Protein AF-F2UDQ1-F1 (afdb_monomer_lite)

Structure (mmCIF, N/CA/C/O backbone):
data_AF-F2UDQ1-F1
#
_entry.id   AF-F2UDQ1-F1
#
loop_
_atom_site.group_PDB
_atom_site.id
_atom_site.type_symbol
_atom_site.label_atom_id
_atom_site.label_alt_id
_atom_site.label_comp_id
_atom_site.label_asym_id
_atom_site.label_entity_id
_atom_site.label_seq_id
_atom_site.pdbx_PDB_ins_code
_atom_site.Cartn_x
_atom_site.Cartn_y
_atom_site.Cartn_z
_atom_site.occupancy
_atom_site.B_iso_or_equiv
_atom_site.auth_seq_id
_atom_site.auth_comp_id
_atom_site.auth_asym_id
_atom_site.auth_atom_id
_atom_site.pdbx_PDB_model_num
ATOM 1 N N . MET A 1 1 ? -11.017 -9.256 13.583 1.00 71.19 1 MET A N 1
ATOM 2 C CA . MET A 1 1 ? -10.213 -8.044 13.323 1.00 71.19 1 MET A CA 1
ATOM 3 C C . MET A 1 1 ? -10.437 -7.668 11.873 1.00 71.19 1 MET A C 1
ATOM 5 O O . MET A 1 1 ? -10.565 -8.577 11.065 1.00 71.19 1 MET A O 1
ATOM 9 N N . SER A 1 2 ? -10.588 -6.384 11.563 1.00 86.12 2 SER A N 1
ATOM 10 C CA . SER A 1 2 ? -10.720 -5.925 10.174 1.00 86.12 2 SER A CA 1
ATOM 11 C C . SER A 1 2 ? -9.334 -5.613 9.611 1.00 86.12 2 SER A C 1
ATOM 13 O O . SER A 1 2 ? -8.437 -5.261 10.372 1.00 86.12 2 SER A O 1
ATOM 15 N N . GLU A 1 3 ? -9.154 -5.716 8.302 1.00 93.12 3 GLU A N 1
ATOM 16 C CA . GLU A 1 3 ? -7.923 -5.323 7.611 1.00 93.12 3 GLU A CA 1
ATOM 17 C C . GLU A 1 3 ? -8.264 -4.673 6.269 1.00 93.12 3 GLU A C 1
ATOM 19 O O . GLU A 1 3 ? -9.351 -4.890 5.724 1.00 93.12 3 GLU A O 1
ATOM 24 N N . VAL A 1 4 ? -7.347 -3.853 5.764 1.00 93.81 4 VAL A N 1
ATOM 25 C CA . VAL A 1 4 ? -7.363 -3.365 4.385 1.00 93.81 4 VAL A CA 1
ATOM 26 C C . VAL A 1 4 ? -6.405 -4.237 3.590 1.00 93.81 4 VAL A C 1
ATOM 28 O O . VAL A 1 4 ? -5.236 -4.357 3.951 1.00 93.81 4 VAL A O 1
ATOM 31 N N . VAL A 1 5 ? -6.906 -4.833 2.513 1.00 95.19 5 VAL A N 1
ATOM 32 C CA . VAL A 1 5 ? -6.105 -5.604 1.562 1.00 95.19 5 VAL A CA 1
ATOM 33 C C . VAL A 1 5 ? -6.130 -4.862 0.237 1.00 95.19 5 VAL A C 1
ATOM 35 O O . VAL A 1 5 ? -7.208 -4.559 -0.275 1.00 95.19 5 VAL A O 1
ATOM 38 N N . ALA A 1 6 ? -4.954 -4.560 -0.294 1.00 94.44 6 ALA A N 1
ATOM 39 C CA . ALA A 1 6 ? -4.786 -3.948 -1.600 1.00 94.44 6 ALA A CA 1
ATOM 40 C C . ALA A 1 6 ? -3.855 -4.818 -2.440 1.00 94.44 6 ALA A C 1
ATOM 42 O O . ALA A 1 6 ? -2.772 -5.186 -1.992 1.00 94.44 6 ALA A O 1
ATOM 43 N N . GLU A 1 7 ? -4.288 -5.142 -3.650 1.00 95.56 7 GLU A N 1
ATOM 44 C CA . GLU A 1 7 ? -3.449 -5.770 -4.662 1.00 95.56 7 GLU A CA 1
ATOM 45 C C . GLU A 1 7 ? -2.925 -4.676 -5.589 1.00 95.56 7 GLU A C 1
ATOM 47 O O . GLU A 1 7 ? -3.682 -3.815 -6.044 1.00 95.56 7 GLU A O 1
ATOM 52 N N . VAL A 1 8 ? -1.615 -4.673 -5.799 1.00 93.19 8 VAL A N 1
ATOM 53 C CA . VAL A 1 8 ? -0.906 -3.727 -6.652 1.00 93.19 8 VAL A CA 1
ATOM 54 C C . VAL A 1 8 ? -0.311 -4.527 -7.796 1.00 93.19 8 VAL A C 1
ATOM 56 O O . VAL A 1 8 ? 0.488 -5.436 -7.575 1.00 93.19 8 VAL A O 1
ATOM 59 N N . GLU A 1 9 ? -0.717 -4.196 -9.014 1.00 92.38 9 GLU A N 1
ATOM 60 C CA . GLU A 1 9 ? -0.244 -4.849 -10.229 1.00 92.38 9 GLU A CA 1
ATOM 61 C C . GLU A 1 9 ? 0.660 -3.899 -11.008 1.00 92.38 9 GLU A C 1
ATOM 63 O O . GLU A 1 9 ? 0.319 -2.734 -11.240 1.00 92.38 9 GLU A O 1
ATOM 68 N N . GLY A 1 10 ? 1.806 -4.415 -11.437 1.00 89.06 10 GLY A N 1
ATOM 69 C CA . GLY A 1 10 ? 2.705 -3.742 -12.359 1.00 89.06 10 GLY A CA 1
ATOM 70 C C . GLY A 1 10 ? 3.177 -4.689 -13.462 1.00 89.06 10 GLY A C 1
ATOM 71 O O . GLY A 1 10 ? 2.845 -5.878 -13.468 1.00 89.06 10 GLY A O 1
ATOM 72 N N . PRO A 1 11 ? 3.938 -4.187 -14.444 1.00 87.50 11 PRO A N 1
ATOM 73 C CA . PRO A 1 11 ? 4.434 -5.017 -15.534 1.00 87.50 11 PRO A CA 1
ATOM 74 C C . PRO A 1 11 ? 5.318 -6.155 -15.004 1.00 87.50 11 PRO A C 1
ATOM 76 O O . PRO A 1 11 ? 6.413 -5.926 -14.505 1.00 87.50 11 PRO A O 1
ATOM 79 N N . GLY A 1 12 ? 4.834 -7.395 -15.100 1.00 86.88 12 GLY A N 1
ATOM 80 C CA . GLY A 1 12 ? 5.584 -8.581 -14.674 1.00 86.88 12 GLY A CA 1
ATOM 81 C C . GLY A 1 12 ? 5.615 -8.834 -13.163 1.00 86.88 12 GLY A C 1
ATOM 82 O O . GLY A 1 12 ? 6.315 -9.753 -12.736 1.00 86.88 12 GLY A O 1
ATOM 83 N N . TRP A 1 13 ? 4.857 -8.083 -12.357 1.00 89.69 13 TRP A N 1
ATOM 84 C CA . TRP A 1 13 ? 4.785 -8.300 -10.912 1.00 89.69 13 TRP A CA 1
ATOM 85 C C . TRP A 1 13 ? 3.404 -7.993 -10.325 1.00 89.69 13 TRP A C 1
ATOM 87 O O . TRP A 1 13 ? 2.653 -7.152 -10.813 1.00 89.69 13 TRP A O 1
ATOM 97 N N . THR A 1 14 ? 3.104 -8.673 -9.222 1.00 94.06 14 THR A N 1
ATOM 98 C CA . THR A 1 14 ? 1.911 -8.451 -8.404 1.00 94.06 14 THR A CA 1
ATOM 99 C C . THR A 1 14 ? 2.334 -8.481 -6.944 1.00 94.06 14 THR A C 1
ATOM 101 O O . THR A 1 14 ? 3.039 -9.401 -6.521 1.00 94.06 14 THR A O 1
ATOM 104 N N . GLU A 1 15 ? 1.906 -7.494 -6.164 1.00 93.44 15 GLU A N 1
ATOM 105 C CA . GLU A 1 15 ? 2.188 -7.413 -4.733 1.00 93.44 15 GLU A CA 1
ATOM 106 C C . GLU A 1 15 ? 0.902 -7.168 -3.943 1.00 93.44 15 GLU A C 1
ATOM 108 O O . GLU A 1 15 ? 0.064 -6.355 -4.322 1.00 93.44 15 GLU A O 1
ATOM 113 N N . VAL A 1 16 ? 0.739 -7.877 -2.824 1.00 95.88 16 VAL A N 1
ATOM 114 C CA . VAL A 1 16 ? -0.428 -7.734 -1.946 1.00 95.88 16 VAL A CA 1
ATOM 115 C C . VAL A 1 16 ? -0.009 -7.032 -0.660 1.00 95.88 16 VAL A C 1
ATOM 117 O O . VAL A 1 16 ? 0.739 -7.585 0.147 1.00 95.88 16 VAL A O 1
ATOM 120 N N . VAL A 1 17 ? -0.550 -5.837 -0.440 1.00 95.00 17 VAL A N 1
ATOM 121 C CA . VAL A 1 17 ? -0.362 -5.035 0.772 1.00 95.00 17 VAL A CA 1
ATOM 122 C C . VAL A 1 17 ? -1.514 -5.314 1.735 1.00 95.00 17 VAL A C 1
ATOM 124 O O . VAL A 1 17 ? -2.684 -5.127 1.397 1.00 95.00 17 VAL A O 1
ATOM 127 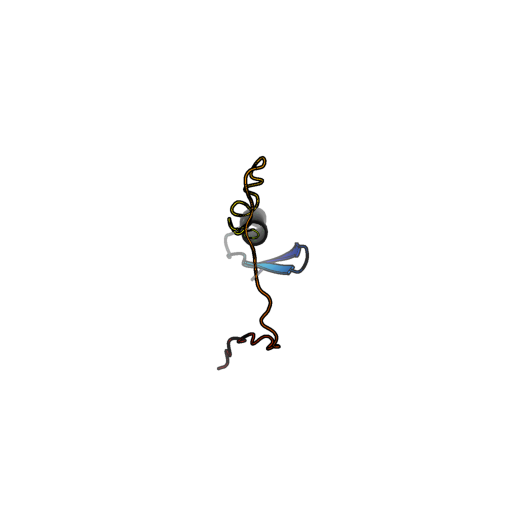N N . LYS A 1 18 ? -1.188 -5.756 2.954 1.00 95.56 18 LYS A N 1
ATOM 128 C CA . LYS A 1 18 ? -2.163 -6.019 4.023 1.00 95.56 18 LYS A CA 1
ATOM 129 C C . LYS A 1 18 ? -1.895 -5.111 5.208 1.00 95.56 18 LYS A C 1
ATOM 131 O O . LYS A 1 18 ? -0.836 -5.196 5.826 1.00 95.56 18 LYS A O 1
ATOM 136 N N . VAL A 1 19 ? -2.873 -4.278 5.548 1.00 94.94 19 VAL A N 1
ATOM 137 C CA . VAL A 1 19 ? -2.797 -3.387 6.705 1.00 94.94 19 VAL A CA 1
ATOM 138 C C . VAL A 1 19 ? -3.863 -3.793 7.721 1.00 94.94 19 VAL A C 1
ATOM 140 O O . VAL A 1 19 ? -5.054 -3.541 7.499 1.00 94.94 19 VAL A O 1
ATOM 143 N N . PRO A 1 20 ? -3.473 -4.440 8.834 1.00 93.38 20 PRO A N 1
ATOM 144 C CA . PRO A 1 20 ? -4.413 -4.784 9.886 1.00 93.38 20 PRO A CA 1
ATOM 145 C C . PRO A 1 20 ? -4.926 -3.511 10.557 1.00 93.38 20 PRO A C 1
ATOM 147 O O . PRO A 1 20 ? -4.170 -2.573 10.798 1.00 93.38 20 PRO A O 1
ATOM 150 N N . ARG A 1 21 ? -6.216 -3.490 10.893 1.00 92.00 21 ARG A N 1
ATOM 151 C CA . ARG A 1 21 ? -6.810 -2.403 11.670 1.00 92.00 21 ARG A CA 1
ATOM 152 C C . ARG A 1 21 ? -6.741 -2.730 13.157 1.00 92.00 21 ARG A C 1
ATOM 154 O O . ARG A 1 21 ? -7.397 -3.673 13.617 1.00 92.00 21 ARG A O 1
ATOM 161 N N . GLY A 1 22 ? -6.023 -1.908 13.914 1.00 89.31 22 GLY A N 1
ATOM 162 C CA . GLY A 1 22 ? -6.047 -1.922 15.369 1.00 89.31 22 GLY A CA 1
ATOM 163 C C . GLY A 1 22 ? -7.410 -1.516 15.939 1.00 89.31 22 GLY A C 1
ATOM 164 O O . GLY A 1 22 ? -8.191 -0.789 15.323 1.00 89.31 22 GLY A O 1
ATOM 165 N N . SER A 1 23 ? -7.701 -1.968 17.161 1.00 83.31 23 SER A N 1
ATOM 166 C CA . SER A 1 23 ? -9.005 -1.803 17.826 1.00 83.31 23 SER A CA 1
ATOM 167 C C . SER A 1 23 ? -9.444 -0.344 18.021 1.00 83.31 23 SER A C 1
ATOM 169 O O . SER A 1 23 ? -10.637 -0.082 18.148 1.00 83.31 23 SER A O 1
ATOM 171 N N . ALA A 1 24 ? -8.493 0.595 18.053 1.00 86.12 24 ALA A N 1
ATOM 172 C CA . ALA A 1 24 ? -8.726 2.025 18.266 1.00 86.12 24 ALA A CA 1
ATOM 173 C C . ALA A 1 24 ? -8.565 2.874 16.990 1.00 86.12 24 ALA A C 1
ATOM 175 O O . ALA A 1 24 ? -8.748 4.088 17.034 1.00 86.12 24 ALA A O 1
ATOM 176 N N . GLU A 1 25 ? -8.226 2.263 15.853 1.00 89.38 25 GLU A N 1
ATOM 177 C CA . GLU A 1 25 ? -7.927 3.002 14.628 1.00 89.38 25 GLU A CA 1
ATOM 178 C C . GLU A 1 25 ? -9.188 3.271 13.802 1.00 89.38 25 GLU A C 1
ATOM 180 O O . GLU A 1 25 ? -10.095 2.432 13.678 1.00 89.38 25 GLU A O 1
ATOM 185 N N . THR A 1 26 ? -9.249 4.457 13.201 1.00 92.06 26 THR A N 1
ATOM 186 C CA . THR A 1 26 ? -10.272 4.796 12.210 1.00 92.06 26 THR A CA 1
ATOM 187 C C . THR A 1 26 ? -9.921 4.171 10.863 1.00 92.06 26 THR A C 1
ATOM 189 O O . THR A 1 26 ? -8.753 3.983 10.531 1.00 92.06 26 THR A O 1
ATOM 192 N N . LEU A 1 27 ? -10.935 3.878 10.043 1.00 89.94 27 LEU A N 1
ATOM 193 C CA . LEU A 1 27 ? -10.702 3.351 8.693 1.00 89.94 27 LEU A CA 1
ATOM 194 C C . LEU A 1 27 ? -9.881 4.318 7.829 1.00 89.94 27 LEU A C 1
ATOM 196 O O . LEU A 1 27 ? -9.055 3.871 7.047 1.00 89.94 27 LEU A O 1
ATOM 200 N N . SER A 1 28 ? -10.057 5.631 8.000 1.00 91.62 28 SER A N 1
ATOM 201 C CA . SER A 1 28 ? -9.276 6.637 7.272 1.00 91.62 28 SER A CA 1
ATOM 202 C C . SER A 1 28 ? -7.784 6.592 7.608 1.00 91.62 28 SER A C 1
ATOM 204 O O . SER A 1 28 ? -6.971 6.750 6.703 1.00 91.62 28 SER A O 1
ATOM 206 N N . SER A 1 29 ? -7.422 6.332 8.869 1.00 92.62 29 SER 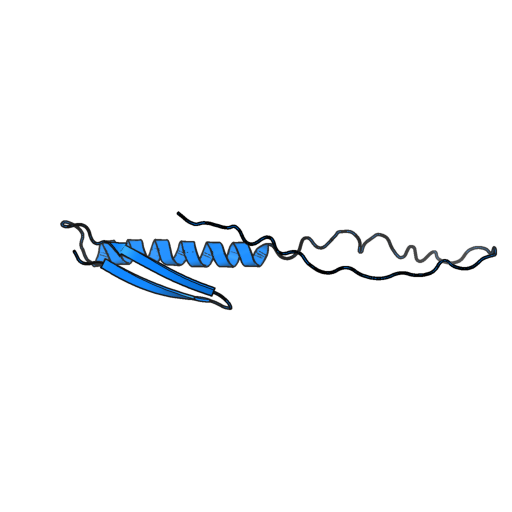A N 1
ATOM 207 C CA . SER A 1 29 ? -6.023 6.162 9.285 1.00 92.62 29 SER A CA 1
ATOM 208 C C . SER A 1 29 ? -5.399 4.941 8.614 1.00 92.62 29 SER A C 1
ATOM 210 O O . SER A 1 29 ? -4.363 5.050 7.966 1.00 92.62 29 SER A O 1
ATOM 212 N N . VAL A 1 30 ? -6.090 3.797 8.676 1.00 94.25 30 VAL A N 1
ATOM 213 C CA . VAL A 1 30 ? -5.627 2.538 8.070 1.00 94.25 30 VAL A CA 1
ATOM 214 C C . VAL A 1 30 ? -5.484 2.667 6.550 1.00 94.25 30 VAL A C 1
ATOM 216 O O . VAL A 1 30 ? -4.520 2.166 5.978 1.00 94.25 30 VAL A O 1
ATOM 219 N N . LEU A 1 31 ? -6.402 3.381 5.886 1.00 93.38 31 LEU A N 1
ATOM 220 C CA . LEU A 1 31 ? -6.303 3.684 4.453 1.00 93.38 31 LEU A CA 1
ATOM 221 C C . LEU A 1 31 ? -5.122 4.612 4.130 1.00 93.38 31 LEU A C 1
ATOM 223 O O . LEU A 1 31 ? -4.478 4.433 3.098 1.00 93.38 31 LEU A O 1
ATOM 227 N N . GLY A 1 32 ? -4.820 5.577 5.003 1.00 94.69 32 GLY A N 1
ATOM 228 C CA . GLY A 1 32 ? -3.626 6.418 4.891 1.00 94.69 32 GLY A CA 1
ATOM 229 C C . GLY A 1 32 ? -2.346 5.584 4.931 1.00 94.69 32 GLY A C 1
ATOM 230 O O . GLY A 1 32 ? -1.528 5.673 4.018 1.00 94.69 32 GLY A O 1
ATOM 231 N N . THR A 1 33 ? -2.232 4.693 5.916 1.00 94.25 33 THR A N 1
ATOM 232 C CA . THR A 1 33 ? -1.107 3.754 6.030 1.00 94.25 33 THR A CA 1
ATOM 233 C C . THR A 1 33 ? -1.020 2.802 4.835 1.00 94.25 33 THR A C 1
ATOM 235 O O . THR A 1 33 ? 0.068 2.571 4.313 1.00 94.25 33 THR A O 1
ATOM 238 N N . ALA A 1 34 ? -2.151 2.272 4.356 1.00 94.81 34 ALA A N 1
ATOM 239 C CA . ALA A 1 34 ? -2.177 1.421 3.167 1.00 94.81 34 ALA A CA 1
ATOM 240 C C . ALA A 1 34 ? -1.653 2.162 1.930 1.00 94.81 34 ALA A C 1
ATOM 242 O O . ALA A 1 34 ? -0.843 1.611 1.191 1.00 94.81 34 ALA A O 1
ATOM 243 N N . LYS A 1 35 ? -2.039 3.430 1.739 1.00 95.69 35 LYS A N 1
ATOM 244 C CA . LYS A 1 35 ? -1.529 4.269 0.647 1.00 95.69 35 LYS A CA 1
ATOM 245 C C . LYS A 1 35 ? -0.011 4.457 0.723 1.00 95.69 35 LYS A C 1
ATOM 247 O O . LYS A 1 35 ? 0.658 4.350 -0.300 1.00 95.69 35 LYS A O 1
ATOM 252 N N . GLU A 1 36 ? 0.532 4.741 1.905 1.00 96.00 36 GLU A N 1
ATOM 253 C CA . GLU A 1 36 ? 1.981 4.906 2.090 1.00 96.00 36 GLU A CA 1
ATOM 254 C C . GLU A 1 36 ? 2.747 3.620 1.755 1.00 96.00 36 GLU A C 1
ATOM 256 O O . GLU A 1 36 ? 3.746 3.672 1.038 1.00 96.00 36 GLU A O 1
ATOM 261 N N . GLN A 1 37 ? 2.246 2.462 2.197 1.00 94.94 37 GLN A N 1
ATOM 262 C CA . GLN A 1 37 ? 2.861 1.166 1.896 1.00 94.94 37 GLN A CA 1
ATOM 263 C C . GLN A 1 37 ? 2.773 0.798 0.410 1.00 94.94 37 GLN A C 1
ATOM 265 O O . GLN A 1 37 ? 3.757 0.326 -0.153 1.00 94.94 37 GLN A O 1
ATOM 270 N N . ILE A 1 38 ? 1.635 1.057 -0.244 1.00 95.31 38 ILE A N 1
ATOM 271 C CA . ILE A 1 38 ? 1.475 0.855 -1.693 1.00 95.31 38 ILE A CA 1
ATOM 272 C C . ILE A 1 38 ? 2.473 1.719 -2.467 1.00 95.31 38 ILE A C 1
ATOM 274 O O . ILE A 1 38 ? 3.147 1.223 -3.364 1.00 95.31 38 ILE A O 1
ATOM 278 N N . ASN A 1 39 ? 2.610 2.996 -2.101 1.00 93.81 39 ASN A N 1
ATOM 279 C CA . ASN A 1 39 ? 3.576 3.882 -2.746 1.00 93.81 39 ASN A CA 1
ATOM 280 C C . ASN A 1 39 ? 5.010 3.370 -2.573 1.00 93.81 39 ASN A C 1
ATOM 282 O O . ASN A 1 39 ? 5.760 3.353 -3.541 1.00 93.81 39 ASN A O 1
ATOM 286 N N . ALA A 1 40 ? 5.376 2.908 -1.374 1.00 92.12 40 ALA A N 1
ATOM 287 C CA . ALA A 1 40 ? 6.692 2.325 -1.132 1.00 92.12 40 ALA A CA 1
ATOM 288 C C . ALA A 1 40 ? 6.933 1.054 -1.969 1.00 92.12 40 ALA A C 1
ATOM 290 O O . ALA A 1 40 ? 8.024 0.887 -2.512 1.00 92.12 40 ALA A O 1
ATOM 291 N N . ALA A 1 41 ? 5.921 0.190 -2.116 1.00 91.00 41 ALA A N 1
ATOM 292 C CA . ALA A 1 41 ? 5.999 -0.992 -2.974 1.00 91.00 41 ALA A CA 1
ATOM 293 C C . ALA A 1 41 ? 6.231 -0.602 -4.443 1.00 91.00 41 ALA A C 1
A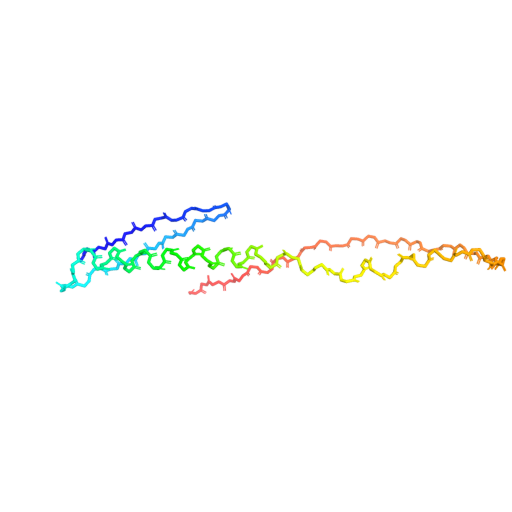TOM 295 O O . ALA A 1 41 ? 7.134 -1.132 -5.087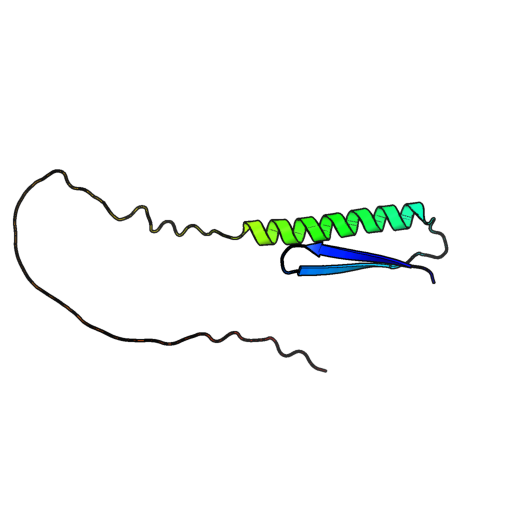 1.00 91.00 41 ALA A O 1
ATOM 296 N N . ILE A 1 42 ? 5.486 0.383 -4.952 1.00 91.25 42 ILE A N 1
ATOM 297 C CA . ILE A 1 42 ? 5.657 0.895 -6.319 1.00 91.25 42 ILE A CA 1
ATOM 298 C C . ILE A 1 42 ? 7.060 1.482 -6.509 1.00 91.25 42 ILE A C 1
ATOM 300 O O . ILE A 1 42 ? 7.736 1.120 -7.469 1.00 91.25 42 ILE A O 1
ATOM 304 N N . THR A 1 43 ? 7.520 2.345 -5.597 1.00 90.31 43 THR A N 1
ATOM 305 C CA . THR A 1 43 ? 8.861 2.944 -5.672 1.00 90.31 43 THR A CA 1
ATOM 306 C C . THR A 1 43 ? 9.945 1.875 -5.686 1.00 90.31 43 THR A C 1
ATOM 308 O O . THR A 1 43 ? 10.815 1.924 -6.544 1.00 90.31 43 THR A O 1
ATOM 311 N N . LYS A 1 44 ? 9.859 0.865 -4.816 1.00 88.44 44 LYS A N 1
ATOM 312 C CA . LYS A 1 44 ? 10.814 -0.249 -4.784 1.00 88.44 44 LYS A CA 1
ATOM 313 C C . LYS A 1 44 ? 10.913 -0.968 -6.133 1.00 88.44 44 LYS A C 1
ATOM 315 O O . LYS A 1 44 ? 12.014 -1.305 -6.562 1.00 88.44 44 LYS A O 1
ATOM 320 N N . HIS A 1 45 ? 9.781 -1.220 -6.793 1.00 87.50 45 HIS A N 1
ATOM 321 C CA . HIS A 1 45 ? 9.782 -1.872 -8.107 1.00 87.50 45 HIS A CA 1
ATOM 322 C C . HIS A 1 45 ? 10.273 -0.934 -9.214 1.00 87.50 45 HIS A C 1
ATOM 324 O O . HIS A 1 45 ? 10.998 -1.390 -10.087 1.00 87.50 45 HIS A O 1
ATOM 330 N N . MET A 1 46 ? 9.984 0.370 -9.143 1.00 83.31 46 MET A N 1
ATOM 331 C CA . MET A 1 46 ? 10.543 1.368 -10.072 1.00 83.31 46 MET A CA 1
ATOM 332 C C . MET A 1 46 ? 12.060 1.557 -9.911 1.00 83.31 46 MET A C 1
ATOM 334 O O . MET A 1 46 ? 12.769 1.715 -10.902 1.00 83.31 46 MET A O 1
ATOM 338 N N . GLU A 1 47 ? 12.571 1.532 -8.679 1.00 78.25 47 GLU A N 1
ATOM 339 C CA . GLU A 1 47 ? 14.007 1.606 -8.377 1.00 78.25 47 GLU A CA 1
ATOM 340 C C . GLU A 1 47 ? 14.739 0.325 -8.803 1.00 78.25 47 GLU A C 1
ATOM 342 O O . GLU A 1 47 ? 15.867 0.383 -9.283 1.00 78.25 47 GLU A O 1
ATOM 347 N N . GLY A 1 48 ? 14.081 -0.836 -8.698 1.00 57.59 48 GLY A N 1
ATOM 348 C CA . GLY A 1 48 ? 14.568 -2.088 -9.281 1.00 57.59 48 GLY A CA 1
ATOM 349 C C . GLY A 1 48 ? 14.652 -2.037 -10.811 1.00 57.59 48 GLY A C 1
ATOM 350 O O . GLY A 1 48 ? 15.624 -2.530 -11.381 1.00 57.59 48 GLY A O 1
ATOM 351 N N . ASP A 1 49 ? 13.688 -1.379 -11.460 1.00 52.28 49 ASP A N 1
ATOM 352 C CA . ASP A 1 49 ? 13.625 -1.185 -12.918 1.00 52.28 49 ASP A CA 1
ATOM 353 C C . ASP A 1 49 ? 14.698 -0.202 -13.434 1.00 52.28 49 ASP A C 1
ATOM 355 O O . ASP A 1 49 ? 15.130 -0.287 -14.577 1.00 52.28 49 ASP A O 1
ATOM 359 N N . THR A 1 50 ? 15.217 0.688 -12.576 1.00 47.16 50 THR A N 1
ATOM 360 C CA . THR A 1 50 ? 16.282 1.651 -12.933 1.00 47.16 50 THR A CA 1
ATOM 361 C C . THR A 1 50 ? 17.706 1.115 -12.755 1.00 47.16 50 THR A C 1
ATOM 363 O O . THR A 1 50 ? 18.666 1.850 -12.979 1.00 47.16 50 THR A O 1
ATOM 366 N N . THR A 1 51 ? 17.877 -0.161 -12.389 1.00 48.44 51 THR A N 1
ATOM 367 C CA . THR A 1 51 ? 19.211 -0.797 -12.282 1.00 48.44 51 THR A CA 1
ATOM 368 C C . THR A 1 51 ? 19.662 -1.542 -13.541 1.00 48.44 51 THR A C 1
ATOM 370 O O . THR A 1 51 ? 20.694 -2.212 -13.533 1.00 48.44 51 THR A O 1
ATOM 373 N N . GLN A 1 52 ? 18.939 -1.381 -14.647 1.00 47.44 52 GLN A N 1
ATOM 374 C CA . GLN A 1 52 ? 19.445 -1.647 -15.990 1.00 47.44 52 GLN A CA 1
ATOM 375 C C . GLN A 1 52 ? 19.718 -0.257 -16.594 1.00 47.44 52 GLN A C 1
ATOM 377 O O . GLN A 1 52 ? 18.795 0.518 -16.783 1.00 47.44 52 GLN A O 1
ATOM 382 N N . GLU A 1 53 ? 20.945 0.213 -16.782 1.00 49.41 53 GLU A N 1
ATOM 383 C CA . GLU A 1 53 ? 22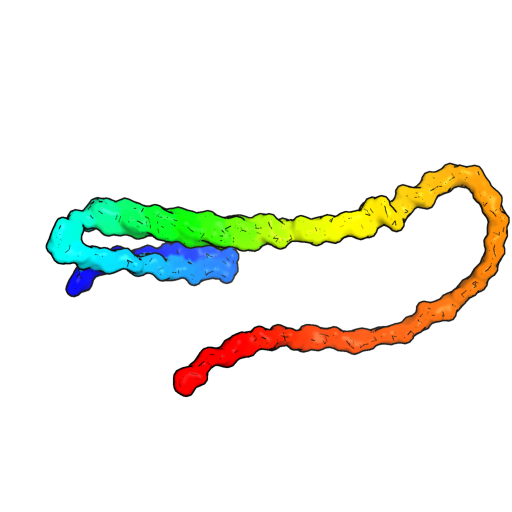.102 -0.459 -17.344 1.00 49.41 53 GLU A CA 1
ATOM 384 C C . GLU A 1 53 ? 23.372 -0.007 -16.601 1.00 49.41 53 GLU A C 1
ATOM 386 O O . GLU A 1 53 ? 23.724 1.175 -16.591 1.00 49.41 53 GLU A O 1
ATOM 391 N N . ASP A 1 54 ? 24.128 -0.962 -16.054 1.00 51.16 54 ASP A N 1
ATOM 392 C CA . ASP A 1 54 ? 25.587 -0.880 -16.123 1.00 51.16 54 ASP A CA 1
ATOM 393 C C . ASP A 1 54 ? 25.896 -0.909 -17.628 1.00 51.16 54 ASP A C 1
ATOM 395 O O . ASP A 1 54 ? 26.104 -1.972 -18.218 1.00 51.16 54 ASP A O 1
ATOM 399 N N . VAL A 1 55 ? 25.745 0.247 -18.295 1.00 53.34 55 VAL A N 1
ATOM 400 C CA . VAL A 1 55 ? 26.234 0.449 -19.655 1.00 53.34 55 VAL A CA 1
ATOM 401 C C . VAL A 1 55 ? 27.720 0.250 -19.495 1.00 53.34 55 VAL A C 1
ATOM 403 O O . VAL A 1 55 ? 28.438 1.142 -19.036 1.00 53.34 55 VAL A O 1
ATOM 406 N N . SER A 1 56 ? 28.139 -0.984 -19.756 1.00 54.00 56 SER A N 1
ATOM 407 C CA . SER A 1 56 ? 29.522 -1.391 -19.764 1.00 54.00 56 SER A CA 1
ATOM 408 C C . SER A 1 56 ? 30.238 -0.311 -20.559 1.00 54.00 56 SER A C 1
ATOM 410 O O . SER A 1 56 ? 29.935 -0.085 -21.731 1.00 54.00 56 SER A O 1
ATOM 412 N N . LYS A 1 57 ? 31.129 0.419 -19.885 1.00 50.78 57 LYS A N 1
ATOM 413 C CA . LYS A 1 57 ? 31.967 1.487 -20.449 1.00 50.78 57 LYS A CA 1
ATOM 414 C C . LYS A 1 57 ? 32.883 0.996 -21.582 1.00 50.78 57 LYS A C 1
ATOM 416 O O . LYS A 1 57 ? 33.716 1.757 -22.052 1.00 50.78 57 LYS A O 1
ATOM 421 N N . ASP A 1 58 ? 32.697 -0.235 -22.040 1.00 57.12 58 ASP A N 1
ATOM 422 C CA . ASP A 1 58 ? 33.493 -0.935 -23.036 1.00 57.12 58 ASP A CA 1
ATOM 423 C C . ASP A 1 58 ? 33.160 -0.520 -24.481 1.00 57.12 58 ASP A C 1
ATOM 425 O O . ASP A 1 58 ? 33.779 -1.018 -25.411 1.00 57.12 58 ASP A O 1
ATOM 429 N N . TYR A 1 59 ? 32.220 0.409 -24.700 1.00 52.28 59 TYR A N 1
ATOM 430 C CA . TYR A 1 59 ? 31.938 0.974 -26.031 1.00 52.28 59 TYR A CA 1
ATOM 431 C C . TYR A 1 59 ? 32.704 2.273 -26.344 1.00 52.28 59 TYR A C 1
ATOM 433 O O . TYR A 1 59 ? 32.364 2.956 -27.305 1.00 52.28 59 TYR A O 1
ATOM 441 N N . LEU A 1 60 ? 33.710 2.645 -25.544 1.00 52.97 60 LEU A N 1
ATOM 442 C CA . LEU A 1 60 ? 34.578 3.803 -25.823 1.00 52.97 60 LEU A CA 1
ATOM 443 C C . LEU A 1 60 ? 36.050 3.426 -26.047 1.00 52.97 60 LEU A C 1
ATOM 445 O O . LEU A 1 60 ? 36.910 4.289 -25.912 1.00 52.97 60 LEU A O 1
ATOM 449 N N . ASP A 1 61 ? 36.332 2.167 -26.389 1.00 58.41 61 ASP A N 1
ATOM 450 C CA . ASP A 1 61 ? 37.701 1.703 -26.669 1.00 58.41 61 ASP A CA 1
ATOM 451 C C . ASP A 1 61 ? 37.809 0.960 -28.013 1.00 58.41 61 ASP A C 1
ATOM 453 O O . ASP A 1 61 ? 38.514 -0.038 -28.143 1.00 58.41 61 ASP A O 1
ATOM 457 N N . ALA A 1 62 ? 37.069 1.422 -29.023 1.00 53.50 62 ALA A N 1
ATOM 458 C CA . ALA A 1 62 ? 37.302 1.025 -30.407 1.00 53.50 62 ALA A CA 1
ATOM 459 C C . ALA A 1 62 ? 36.927 2.175 -31.352 1.00 53.50 62 ALA A C 1
ATOM 461 O O . ALA A 1 62 ? 35.812 2.688 -31.269 1.00 53.50 62 ALA A O 1
ATOM 462 N N . ASP A 1 63 ? 37.884 2.519 -32.213 1.00 52.38 63 ASP A N 1
ATOM 463 C CA . ASP A 1 63 ? 37.937 3.592 -33.212 1.00 52.38 63 ASP A CA 1
ATOM 464 C C . ASP A 1 63 ? 38.371 4.948 -32.595 1.00 52.38 63 ASP A C 1
ATOM 466 O O . ASP A 1 63 ? 37.548 5.799 -32.272 1.00 52.38 63 ASP A O 1
ATOM 470 N N . ASP A 1 64 ? 39.644 5.267 -32.333 1.00 52.62 64 ASP A N 1
ATOM 471 C CA . ASP A 1 64 ? 40.880 4.966 -33.080 1.00 52.62 64 ASP A CA 1
ATOM 472 C C . ASP A 1 64 ? 40.665 4.668 -34.568 1.00 52.62 64 ASP A C 1
ATOM 474 O O . ASP A 1 64 ? 41.206 3.720 -35.122 1.00 52.62 64 ASP A O 1
ATOM 478 N N . ASP A 1 65 ? 39.830 5.487 -35.217 1.00 55.38 65 ASP A N 1
ATOM 479 C CA . ASP A 1 65 ? 40.033 5.769 -36.635 1.00 55.38 65 ASP A CA 1
ATOM 480 C C . ASP A 1 65 ? 41.180 6.782 -36.705 1.00 55.38 65 ASP A C 1
ATOM 482 O O . ASP A 1 65 ? 40.998 8.005 -36.723 1.00 55.38 65 ASP A O 1
ATOM 486 N N . ASP A 1 66 ? 42.375 6.197 -36.642 1.00 53.69 66 ASP A N 1
ATOM 487 C CA . ASP A 1 66 ? 43.582 6.676 -37.289 1.00 53.69 66 ASP A CA 1
ATOM 488 C C . ASP A 1 66 ? 43.229 7.231 -38.679 1.00 53.69 66 ASP A C 1
ATOM 490 O O . ASP A 1 66 ? 42.879 6.500 -39.610 1.00 53.69 66 ASP A O 1
ATOM 494 N N . ASP A 1 67 ? 43.357 8.550 -38.816 1.00 55.34 67 ASP A N 1
ATOM 495 C CA . ASP A 1 67 ? 43.684 9.176 -40.092 1.00 55.34 67 ASP A CA 1
ATOM 496 C C . ASP A 1 67 ? 45.059 8.623 -40.517 1.00 55.34 67 ASP A C 1
ATOM 498 O O . ASP A 1 67 ? 46.085 9.013 -39.962 1.00 55.34 67 ASP A O 1
ATOM 502 N N . ASP A 1 68 ? 45.039 7.694 -41.476 1.00 50.84 68 ASP A N 1
ATOM 503 C CA . ASP A 1 68 ? 46.084 7.388 -42.462 1.00 50.84 68 ASP A CA 1
ATOM 504 C C . ASP A 1 68 ? 47.548 7.663 -42.039 1.00 50.84 68 ASP A C 1
ATOM 506 O O . ASP A 1 68 ? 48.076 8.743 -42.311 1.00 50.84 68 ASP A O 1
ATOM 510 N N . ASP A 1 69 ? 48.271 6.647 -41.543 1.00 53.31 69 ASP A N 1
ATOM 511 C CA . ASP A 1 69 ? 49.639 6.415 -42.037 1.00 53.31 69 ASP A CA 1
ATOM 512 C C . ASP A 1 69 ? 50.183 4.991 -41.77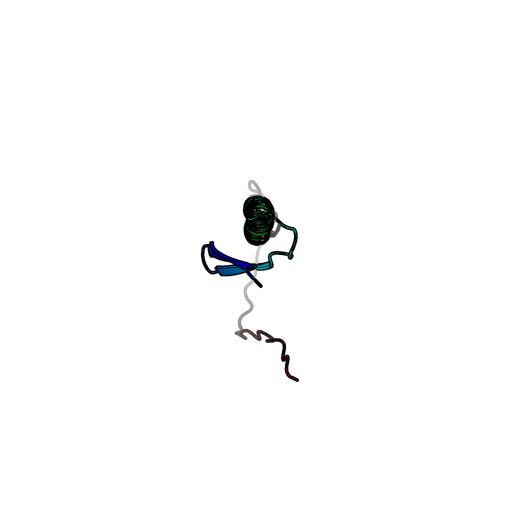3 1.00 53.31 69 ASP A C 1
ATOM 514 O O . ASP A 1 69 ? 50.285 4.519 -40.644 1.00 53.31 69 ASP A O 1
ATOM 518 N N . ASP A 1 70 ? 50.634 4.387 -42.873 1.00 47.19 70 ASP A N 1
ATOM 519 C CA . ASP A 1 70 ? 51.752 3.442 -42.998 1.00 47.19 70 ASP A CA 1
ATOM 520 C C . ASP A 1 70 ? 51.591 1.949 -42.593 1.00 47.19 70 ASP A C 1
ATOM 522 O O . ASP A 1 70 ? 51.767 1.517 -41.456 1.00 47.19 70 ASP A O 1
ATOM 526 N N . GLU A 1 71 ? 51.320 1.139 -43.626 1.00 56.94 71 GLU A N 1
ATOM 527 C CA . GLU A 1 71 ? 51.948 -0.153 -43.971 1.00 56.94 71 GLU A CA 1
ATOM 528 C C . GLU A 1 71 ? 52.654 -0.966 -42.855 1.00 56.94 71 GLU A C 1
ATOM 530 O O . GLU A 1 71 ? 53.750 -0.623 -42.420 1.00 56.94 71 GLU A O 1
ATOM 535 N N . ALA A 1 72 ? 52.136 -2.168 -42.541 1.00 43.53 72 ALA A N 1
ATOM 536 C CA . ALA A 1 72 ? 52.869 -3.445 -42.697 1.00 43.53 72 ALA A CA 1
ATOM 537 C C . ALA A 1 72 ? 52.175 -4.649 -42.013 1.00 43.53 72 ALA A C 1
ATOM 539 O O . ALA A 1 72 ? 52.254 -4.857 -40.809 1.00 43.53 72 ALA A O 1
ATOM 540 N N . ALA A 1 73 ? 51.617 -5.513 -42.862 1.00 48.72 73 ALA A N 1
ATOM 541 C CA . ALA A 1 73 ? 51.932 -6.942 -42.955 1.00 48.72 73 ALA A CA 1
ATOM 542 C C . ALA A 1 73 ? 51.665 -7.923 -41.767 1.00 48.72 73 ALA A C 1
ATOM 544 O O . ALA A 1 73 ? 52.387 -7.992 -40.781 1.00 48.72 73 ALA A O 1
ATOM 545 N N . GLU A 1 74 ? 50.748 -8.858 -42.074 1.00 44.41 74 GLU A N 1
ATOM 546 C CA . GLU A 1 74 ? 50.800 -10.321 -41.834 1.00 44.41 74 GLU A CA 1
ATOM 547 C C . GLU A 1 74 ? 50.086 -10.939 -40.605 1.00 44.41 74 GLU A C 1
ATOM 549 O O . GLU A 1 74 ? 50.571 -10.917 -39.481 1.00 44.41 74 GLU A O 1
ATOM 554 N N . GLY A 1 75 ? 49.025 -11.719 -40.890 1.00 33.59 75 GLY A N 1
ATOM 555 C CA . GLY A 1 75 ? 49.043 -13.145 -40.514 1.00 33.59 75 GLY A CA 1
ATOM 556 C C . GLY A 1 75 ? 48.028 -13.704 -39.497 1.00 33.59 75 GLY A C 1
ATOM 557 O O . GLY A 1 75 ? 48.446 -14.124 -38.434 1.00 33.59 75 GLY A O 1
ATOM 558 N N . ALA A 1 76 ? 46.754 -13.861 -39.898 1.00 42.75 76 ALA A N 1
ATOM 559 C CA . ALA A 1 76 ? 45.888 -15.067 -39.766 1.00 42.75 76 ALA A CA 1
ATOM 560 C C . ALA A 1 76 ? 45.735 -15.821 -38.381 1.00 42.75 76 ALA A C 1
ATOM 562 O O . ALA A 1 76 ? 46.256 -15.391 -37.365 1.00 42.75 76 ALA A O 1
ATOM 563 N N . PRO A 1 77 ? 44.902 -16.887 -38.235 1.00 61.56 77 PRO A N 1
ATOM 564 C CA . PRO A 1 77 ? 43.710 -16.865 -37.366 1.00 61.56 77 PRO A CA 1
ATOM 565 C C . PRO A 1 77 ? 43.677 -17.940 -36.243 1.00 61.56 77 PRO A C 1
ATOM 567 O O . PRO A 1 77 ? 44.288 -18.994 -36.364 1.00 61.56 77 PRO A O 1
ATOM 570 N N . HIS A 1 78 ? 42.861 -17.763 -35.195 1.00 44.28 78 HIS A N 1
ATOM 571 C CA . HIS A 1 78 ? 42.465 -18.850 -34.269 1.00 44.28 78 HIS A CA 1
ATOM 572 C C . HIS A 1 78 ? 41.000 -18.648 -33.835 1.00 44.28 78 HIS A C 1
ATOM 574 O O . HIS A 1 78 ? 40.681 -17.700 -33.132 1.00 44.28 78 HIS A O 1
ATOM 580 N N . GLN A 1 79 ? 40.028 -19.328 -34.450 1.00 42.19 79 GLN A N 1
ATOM 581 C CA . GLN A 1 79 ? 39.518 -20.671 -34.124 1.00 42.19 79 GLN A CA 1
ATOM 582 C C . GLN A 1 79 ? 38.913 -20.831 -32.713 1.00 42.19 79 GLN A C 1
ATOM 584 O O . GLN A 1 79 ? 39.616 -21.068 -31.741 1.00 42.19 79 GLN A O 1
ATOM 589 N N . ASP A 1 80 ? 37.572 -20.846 -32.704 1.00 46.16 80 ASP A N 1
ATOM 590 C CA . ASP A 1 80 ? 36.761 -22.002 -32.289 1.00 46.16 80 ASP A CA 1
ATOM 591 C C . ASP A 1 80 ? 36.773 -22.390 -30.789 1.00 46.16 80 ASP A C 1
ATOM 593 O O . ASP A 1 80 ? 37.701 -23.033 -30.306 1.00 46.16 80 ASP A O 1
ATOM 597 N N . LYS A 1 81 ? 35.658 -22.142 -30.078 1.00 42.84 81 LYS A N 1
ATOM 598 C CA . LYS A 1 81 ? 34.709 -23.194 -29.630 1.00 42.84 81 LYS A CA 1
ATOM 599 C C . LYS A 1 81 ? 33.820 -22.776 -28.447 1.00 42.84 81 LYS A C 1
ATOM 601 O O . LYS A 1 81 ? 34.270 -22.582 -27.329 1.00 42.84 81 LYS A O 1
ATOM 606 N N . ALA A 1 82 ? 32.520 -22.788 -28.738 1.00 44.25 82 ALA A N 1
ATOM 607 C CA . ALA A 1 82 ? 31.452 -23.494 -28.024 1.00 44.25 82 ALA A CA 1
ATOM 608 C C . ALA A 1 82 ? 31.282 -23.358 -26.487 1.00 44.25 82 ALA A C 1
ATOM 610 O O . ALA A 1 82 ? 31.997 -23.961 -25.699 1.00 44.25 82 ALA A O 1
ATOM 611 N N . ALA A 1 83 ? 30.139 -22.748 -26.141 1.00 48.97 83 ALA A N 1
ATOM 612 C CA . ALA A 1 83 ? 29.083 -23.251 -25.249 1.00 48.97 83 ALA A CA 1
ATOM 613 C C . ALA A 1 83 ? 29.402 -23.587 -23.777 1.00 48.97 83 ALA A C 1
ATOM 615 O O . ALA A 1 83 ? 30.047 -24.585 -23.475 1.00 48.97 83 ALA A O 1
ATOM 616 N N . THR A 1 84 ? 28.699 -22.921 -22.850 1.00 43.62 84 THR A N 1
ATOM 617 C CA . THR A 1 84 ? 27.737 -23.611 -21.964 1.00 43.62 84 THR A CA 1
ATOM 618 C C . THR A 1 84 ? 26.868 -22.624 -21.184 1.00 43.62 84 THR A C 1
ATOM 620 O O . THR A 1 84 ? 27.322 -21.657 -20.583 1.00 43.62 84 THR A O 1
ATOM 623 N N . THR A 1 85 ? 25.581 -22.930 -21.232 1.00 48.19 85 THR A N 1
ATOM 624 C CA . THR A 1 85 ? 24.421 -22.323 -20.589 1.00 48.19 85 THR A CA 1
ATOM 625 C C . THR A 1 85 ? 24.441 -22.343 -19.056 1.00 48.19 85 THR A C 1
ATOM 627 O O . THR A 1 85 ? 24.798 -23.343 -18.443 1.00 48.19 85 THR A O 1
ATOM 630 N N . GLN A 1 86 ? 23.917 -21.258 -18.479 1.00 47.81 86 GLN A N 1
ATOM 631 C CA . GLN A 1 86 ? 22.890 -21.194 -17.428 1.00 47.81 86 GLN A CA 1
ATOM 632 C C . GLN A 1 86 ? 22.956 -22.203 -16.257 1.00 47.81 86 GLN A C 1
ATOM 634 O O . GLN A 1 86 ? 22.641 -23.385 -16.383 1.00 47.81 86 GLN A O 1
ATOM 639 N N . SER A 1 87 ? 23.181 -21.686 -15.045 1.00 43.91 87 SER A N 1
ATOM 640 C CA . SER A 1 87 ? 22.707 -22.333 -13.816 1.00 43.91 87 SER A CA 1
ATOM 641 C C . SER A 1 87 ? 22.169 -21.304 -12.828 1.00 43.91 87 SER A C 1
ATOM 643 O O . SER A 1 87 ? 22.888 -20.731 -12.013 1.00 43.91 87 SER A O 1
ATOM 645 N N . SER A 1 88 ? 20.857 -21.096 -12.907 1.00 52.72 88 SER A N 1
ATOM 646 C CA . SER A 1 88 ? 20.053 -20.405 -11.906 1.00 52.72 88 SER A CA 1
ATOM 647 C C . SER A 1 88 ? 20.008 -21.256 -10.630 1.00 52.72 88 SER A C 1
ATOM 649 O O . SER A 1 88 ? 19.325 -22.281 -10.577 1.00 52.72 88 SER A O 1
ATOM 651 N N . LYS A 1 89 ? 20.725 -20.852 -9.576 1.00 55.91 89 LYS A N 1
ATOM 652 C CA . LYS A 1 89 ? 20.544 -21.437 -8.240 1.00 55.91 89 LYS A CA 1
ATOM 653 C C . LYS A 1 89 ? 19.305 -20.827 -7.584 1.00 55.91 89 LYS A C 1
ATOM 655 O O . LYS A 1 89 ? 19.348 -19.740 -7.022 1.00 55.91 89 LYS A O 1
ATOM 660 N N . LYS A 1 90 ? 18.200 -21.569 -7.651 1.00 60.16 90 LYS A N 1
ATOM 661 C CA . LYS A 1 90 ? 17.004 -21.391 -6.818 1.00 60.16 90 LYS A CA 1
ATOM 662 C C . LYS A 1 90 ? 17.393 -21.572 -5.336 1.00 60.16 90 LYS A C 1
ATOM 664 O O . LYS A 1 90 ? 18.013 -22.595 -5.029 1.00 60.16 90 LYS A O 1
ATOM 669 N N . PRO A 1 91 ? 17.054 -20.659 -4.408 1.00 58.84 91 PRO A N 1
ATOM 670 C CA . PRO A 1 91 ? 17.203 -20.940 -2.986 1.00 58.84 91 PRO A CA 1
ATOM 671 C C . PRO A 1 91 ? 16.183 -22.010 -2.577 1.00 58.84 91 PRO A C 1
ATOM 673 O O . PRO A 1 91 ? 15.002 -21.929 -2.915 1.00 58.84 91 PRO A O 1
ATOM 676 N N . LYS A 1 92 ? 16.655 -23.050 -1.885 1.00 57.28 92 LYS A N 1
ATOM 677 C CA . LYS A 1 92 ? 15.786 -23.994 -1.178 1.00 57.28 92 LYS A CA 1
ATOM 678 C C . LYS A 1 92 ? 15.443 -23.381 0.175 1.00 57.28 92 LYS A C 1
ATOM 680 O O . LYS A 1 92 ? 16.343 -23.139 0.974 1.00 57.28 92 LYS A O 1
ATOM 685 N N . THR A 1 93 ? 14.158 -23.180 0.422 1.00 44.34 93 THR A N 1
ATOM 686 C CA . THR A 1 93 ? 13.600 -23.005 1.761 1.00 44.34 93 THR A CA 1
ATOM 687 C C . THR A 1 93 ? 12.565 -24.105 1.943 1.00 44.34 93 THR A C 1
ATOM 689 O O . THR A 1 93 ? 11.659 -24.192 1.126 1.00 44.34 93 THR A O 1
ATOM 692 N N . ASP A 1 94 ? 12.776 -24.952 2.946 1.00 42.75 94 ASP A N 1
ATOM 693 C CA . ASP A 1 94 ? 11.791 -25.765 3.684 1.00 42.75 94 ASP A CA 1
ATOM 694 C C . ASP A 1 94 ? 12.580 -26.281 4.913 1.00 42.75 94 ASP A C 1
ATOM 696 O O . ASP A 1 94 ? 13.737 -26.685 4.753 1.00 42.75 94 ASP A O 1
ATOM 700 N N . ALA A 1 95 ? 12.209 -25.939 6.154 1.00 45.50 95 ALA A N 1
ATOM 701 C CA . ALA A 1 95 ? 11.114 -26.504 6.960 1.00 45.50 95 ALA A CA 1
ATOM 702 C C . ALA A 1 95 ? 11.342 -27.986 7.304 1.00 45.50 95 ALA A C 1
ATOM 704 O O . ALA A 1 95 ? 11.452 -28.815 6.377 1.00 45.50 95 ALA A O 1
#

Secondary structure (DSSP, 8-state):
--EEEEEEEETTEEEEEEEEPPTT--HHHHHHHHHHHHHHHHHHHHHHHTT-----GGGGSS---------------------------PPP---

pLDDT: mean 70.46, std 21.19, range [33.59, 96.0]

Organism: Salpingoeca rosetta (strain ATCC 50818 / BSB-021) (NCBI:txid946362)

Foldseek 3Di:
DDWDWDWDDDDPDIDIDIQDDDPPDDPVVSVVVSVVVNVVVVVVVVVVVVPPDPPPPVVPPDDPPDDDDDDDDDDDDDDDDDDDDDDDDDDDDDD

Sequence (95 aa):
MSEVVAEVEGPGWTEVVKVPRGSAETLSSVLGTAKEQINAAITKHMEGDTTQEDVSKDYLDADDDDDDDDEAAEGAPHQDKAATTQSSKKPKTDA

Radius of gyration: 27.68 Å; chains: 1; bounding box: 64×36×62 Å